Protein AF-A0A372GCS6-F1 (afdb_monomer_lite)

Structure (mmCIF, N/CA/C/O backbone):
data_AF-A0A372GCS6-F1
#
_entry.id   AF-A0A372GCS6-F1
#
loop_
_atom_site.group_PDB
_atom_site.id
_atom_site.type_symbol
_atom_site.label_atom_id
_atom_site.label_alt_id
_atom_site.label_comp_id
_atom_site.label_asym_id
_atom_site.label_entity_id
_atom_site.label_seq_id
_atom_site.pdbx_PDB_ins_code
_atom_site.Cartn_x
_atom_site.Cartn_y
_atom_site.Cartn_z
_atom_site.occupancy
_atom_site.B_iso_or_equiv
_atom_site.auth_seq_id
_atom_site.auth_comp_id
_atom_site.auth_asym_id
_atom_site.auth_atom_id
_atom_site.pdbx_PDB_model_num
ATOM 1 N N . MET A 1 1 ? 1.209 -10.934 -18.461 1.00 73.75 1 MET A N 1
ATOM 2 C CA . MET A 1 1 ? 1.856 -11.121 -17.141 1.00 73.75 1 MET A CA 1
ATOM 3 C C . MET A 1 1 ? 2.380 -9.791 -16.599 1.00 73.75 1 MET A C 1
ATOM 5 O O . MET A 1 1 ? 1.804 -9.305 -15.637 1.00 73.75 1 MET A O 1
ATOM 9 N N . PHE A 1 2 ? 3.371 -9.157 -17.244 1.00 82.75 2 PHE A N 1
ATOM 10 C CA . PHE A 1 2 ? 3.970 -7.882 -16.802 1.00 82.75 2 PHE A CA 1
ATOM 11 C C . PHE A 1 2 ? 2.968 -6.727 -16.614 1.00 82.75 2 PHE A C 1
ATOM 13 O O . PHE A 1 2 ? 2.800 -6.243 -15.501 1.00 82.75 2 PHE A O 1
ATOM 20 N N . SER A 1 3 ? 2.235 -6.342 -17.666 1.00 86.75 3 SER A N 1
ATOM 21 C CA . SER A 1 3 ? 1.272 -5.227 -17.597 1.00 86.75 3 SER A CA 1
ATOM 22 C C . SER A 1 3 ? 0.205 -5.426 -16.510 1.00 86.75 3 SER A C 1
ATOM 24 O O . SER A 1 3 ? -0.099 -4.505 -15.759 1.00 86.75 3 SER A O 1
ATOM 26 N N . TRP A 1 4 ? -0.301 -6.652 -16.347 1.00 91.75 4 TRP A N 1
ATOM 27 C CA . TRP A 1 4 ? -1.295 -6.952 -15.315 1.00 91.75 4 TRP A CA 1
ATOM 28 C C . TRP A 1 4 ? -0.726 -6.860 -13.897 1.00 91.75 4 TRP A C 1
ATOM 30 O O . TRP A 1 4 ? -1.405 -6.386 -12.992 1.00 91.75 4 TRP A O 1
ATOM 40 N N . TYR A 1 5 ? 0.532 -7.267 -13.704 1.00 92.25 5 TYR A N 1
ATOM 41 C CA . TYR A 1 5 ? 1.226 -7.096 -12.429 1.00 92.25 5 TYR A CA 1
ATOM 42 C C . TYR A 1 5 ? 1.398 -5.613 -12.074 1.00 92.25 5 TYR A C 1
ATOM 44 O O . TYR A 1 5 ? 1.119 -5.226 -10.940 1.00 92.25 5 TYR A O 1
ATOM 52 N N . VAL A 1 6 ? 1.768 -4.774 -13.049 1.00 93.62 6 VAL A N 1
ATOM 53 C CA . VAL A 1 6 ? 1.867 -3.317 -12.866 1.00 93.62 6 VAL A CA 1
ATOM 54 C C . VAL A 1 6 ? 0.509 -2.723 -12.492 1.00 93.62 6 VAL A C 1
ATOM 56 O O . VAL A 1 6 ? 0.406 -2.013 -11.495 1.00 93.62 6 VAL A O 1
ATOM 59 N N . VAL A 1 7 ? -0.560 -3.065 -13.218 1.00 94.88 7 VAL A N 1
ATOM 60 C CA . VAL A 1 7 ? -1.923 -2.607 -12.893 1.00 94.88 7 VAL A CA 1
ATOM 61 C C . VAL A 1 7 ? -2.340 -3.062 -11.491 1.00 94.88 7 VAL A C 1
ATOM 63 O O . VAL A 1 7 ? -2.870 -2.262 -10.722 1.00 94.88 7 VAL A O 1
ATOM 66 N N . ALA A 1 8 ? -2.056 -4.311 -11.116 1.00 94.56 8 ALA A N 1
ATOM 67 C CA . ALA A 1 8 ? -2.365 -4.829 -9.787 1.00 94.56 8 ALA A CA 1
ATOM 68 C C . ALA A 1 8 ? -1.620 -4.073 -8.674 1.00 94.56 8 ALA A C 1
ATOM 70 O O . ALA A 1 8 ? -2.228 -3.765 -7.644 1.00 94.56 8 ALA A O 1
ATOM 71 N N . LEU A 1 9 ? -0.338 -3.736 -8.874 1.00 94.69 9 LEU A N 1
ATOM 72 C CA . LEU A 1 9 ? 0.436 -2.883 -7.961 1.00 94.69 9 LEU A CA 1
ATOM 73 C C . LEU A 1 9 ? -0.197 -1.500 -7.819 1.00 94.69 9 LEU A C 1
ATOM 75 O O . LEU A 1 9 ? -0.388 -1.033 -6.697 1.00 94.69 9 LEU A O 1
ATOM 79 N N . MET A 1 10 ? -0.581 -0.888 -8.941 1.00 95.94 10 MET A N 1
ATOM 80 C CA . MET A 1 10 ? -1.186 0.441 -8.954 1.00 95.94 10 MET A CA 1
ATOM 81 C C . MET A 1 10 ? -2.522 0.464 -8.205 1.00 95.94 10 MET A C 1
ATOM 83 O O . MET A 1 10 ? -2.718 1.278 -7.304 1.00 95.94 10 MET A O 1
ATOM 87 N N . VAL A 1 11 ? -3.422 -0.474 -8.515 1.00 96.00 11 VAL A N 1
ATOM 88 C CA . VAL A 1 11 ? -4.729 -0.589 -7.849 1.00 96.00 11 VAL A CA 1
ATOM 89 C C . VAL A 1 11 ? -4.554 -0.874 -6.359 1.00 96.00 11 VAL A C 1
ATOM 91 O O . VAL A 1 11 ? -5.177 -0.219 -5.527 1.00 96.00 11 VAL A O 1
ATOM 94 N N . SER A 1 12 ? -3.680 -1.815 -6.002 1.00 94.88 12 SER A N 1
ATOM 95 C CA . SER A 1 12 ? -3.449 -2.175 -4.599 1.00 94.88 12 SER A CA 1
ATOM 96 C C . SER A 1 12 ? -2.847 -1.025 -3.806 1.00 94.88 12 SER A C 1
ATOM 98 O O . SER A 1 12 ? -3.257 -0.782 -2.675 1.00 94.88 12 SER A O 1
ATOM 100 N N . GLY A 1 13 ? -1.917 -0.279 -4.398 1.00 93.81 13 GLY A N 1
ATOM 101 C CA . GLY A 1 13 ? -1.329 0.880 -3.749 1.00 93.81 13 GLY A CA 1
ATOM 102 C C . GLY A 1 13 ? -2.348 1.998 -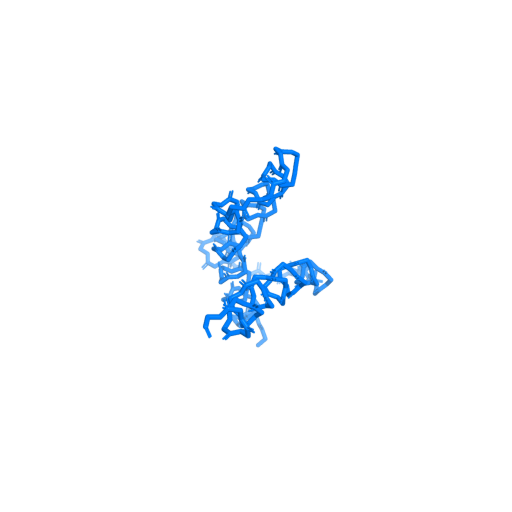3.495 1.00 93.81 13 GLY A C 1
ATOM 103 O O . GLY A 1 13 ? -2.362 2.570 -2.404 1.00 93.81 13 GLY A O 1
ATOM 104 N N . LEU A 1 14 ? -3.279 2.232 -4.431 1.00 94.50 14 LEU A N 1
ATOM 105 C CA . LEU A 1 14 ? -4.418 3.137 -4.216 1.00 94.50 14 LEU A CA 1
ATOM 106 C C . LEU A 1 14 ? -5.366 2.636 -3.119 1.00 94.50 14 LEU A C 1
ATOM 108 O O . LEU A 1 14 ? -5.786 3.422 -2.270 1.00 94.50 14 LEU A O 1
ATOM 112 N N . LEU A 1 15 ? -5.681 1.337 -3.098 1.00 93.94 15 LEU A N 1
ATOM 113 C CA . LEU A 1 15 ? -6.515 0.741 -2.049 1.00 93.94 15 LEU A CA 1
ATOM 114 C C . LEU A 1 15 ? -5.881 0.906 -0.664 1.00 93.94 15 LEU A C 1
ATOM 116 O O . LEU A 1 15 ? -6.576 1.252 0.288 1.00 93.94 15 LEU A O 1
ATOM 120 N N . MET A 1 16 ? -4.568 0.707 -0.554 1.00 94.06 16 MET A N 1
ATOM 121 C CA . MET A 1 16 ? -3.828 0.897 0.695 1.00 94.06 16 MET A CA 1
ATOM 122 C C . MET A 1 16 ? -3.805 2.369 1.128 1.00 94.06 16 MET A C 1
ATOM 124 O O . MET A 1 16 ? -4.029 2.663 2.302 1.00 94.06 16 MET A O 1
ATOM 128 N N . ALA A 1 17 ? -3.627 3.305 0.192 1.00 91.19 17 ALA A N 1
ATOM 129 C CA . ALA A 1 17 ? -3.738 4.734 0.488 1.00 91.19 17 ALA A CA 1
ATOM 130 C C . ALA A 1 17 ? -5.148 5.105 0.988 1.00 91.19 17 ALA A C 1
ATOM 132 O O . ALA A 1 17 ? -5.284 5.806 1.991 1.00 91.19 17 ALA A O 1
ATOM 133 N N . GLY A 1 18 ? -6.199 4.573 0.356 1.00 89.31 18 GLY A N 1
ATOM 134 C CA . GLY A 1 18 ? -7.583 4.747 0.806 1.00 89.31 18 GLY A CA 1
ATOM 135 C C . GLY A 1 18 ? -7.854 4.105 2.170 1.00 89.31 18 GLY A C 1
ATOM 136 O O . GLY A 1 18 ? -8.557 4.678 3.002 1.00 89.31 18 GLY A O 1
ATOM 137 N N . ALA A 1 19 ? -7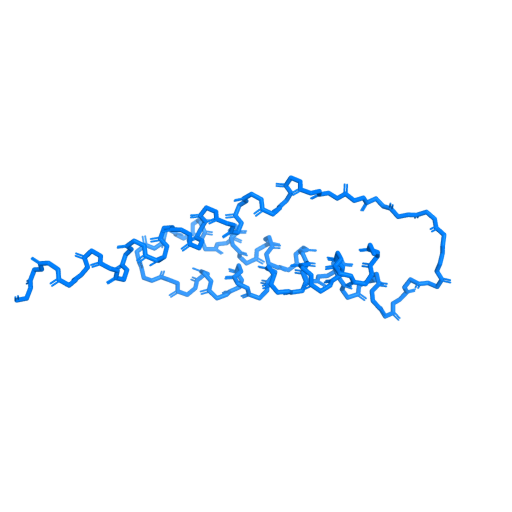.243 2.952 2.452 1.00 87.81 19 ALA A N 1
ATOM 138 C CA . ALA A 1 19 ? -7.386 2.263 3.730 1.00 87.81 19 ALA A CA 1
ATOM 139 C C . ALA A 1 19 ? -6.844 3.071 4.918 1.00 87.81 19 ALA A C 1
ATOM 141 O O . ALA A 1 19 ? -7.357 2.946 6.031 1.00 87.81 19 ALA A O 1
ATOM 142 N N . ALA A 1 20 ? -5.858 3.944 4.701 1.00 87.00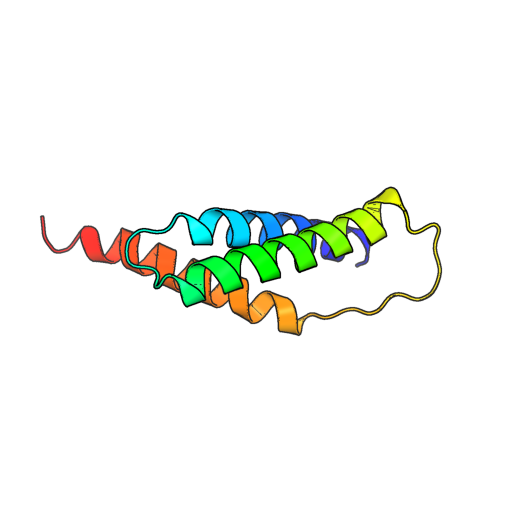 20 ALA A N 1
ATOM 143 C CA . ALA A 1 20 ? -5.368 4.854 5.737 1.00 87.00 20 ALA A CA 1
ATOM 144 C C . ALA A 1 20 ? -6.449 5.828 6.245 1.00 87.00 20 ALA A C 1
ATOM 146 O O . ALA A 1 20 ? -6.386 6.272 7.394 1.00 87.00 20 ALA A O 1
ATOM 147 N N . ALA A 1 21 ? -7.466 6.115 5.427 1.00 86.19 21 ALA A N 1
ATOM 148 C CA . ALA A 1 21 ? -8.606 6.948 5.801 1.00 86.19 21 ALA A CA 1
ATOM 149 C C . ALA A 1 21 ? -9.712 6.177 6.548 1.00 86.19 21 ALA A C 1
ATOM 151 O O . ALA A 1 21 ? -10.677 6.792 7.004 1.00 86.19 21 ALA A O 1
ATOM 152 N N . LEU A 1 22 ? -9.596 4.850 6.713 1.00 84.12 22 LEU A N 1
ATOM 153 C CA . LEU A 1 22 ? -10.636 4.062 7.373 1.00 84.12 22 LEU A CA 1
ATOM 154 C C . LEU A 1 22 ? -10.794 4.462 8.855 1.00 84.12 22 LEU A C 1
ATOM 156 O O . LEU A 1 22 ? -9.801 4.512 9.607 1.00 84.12 22 LEU A O 1
ATOM 160 N N . PRO A 1 23 ? -12.036 4.720 9.307 1.00 76.81 23 PRO A N 1
ATOM 161 C CA . PRO A 1 23 ? -12.324 4.986 10.710 1.00 76.81 23 PRO A CA 1
ATOM 162 C C . PRO A 1 23 ? -12.046 3.735 11.554 1.00 76.81 23 PRO A C 1
ATOM 164 O O . PRO A 1 23 ? -12.317 2.615 11.131 1.00 76.81 23 PRO A O 1
ATOM 167 N N . GLY A 1 24 ? -11.473 3.926 12.744 1.00 78.69 24 GLY A N 1
ATOM 168 C CA . GLY A 1 24 ? -11.115 2.834 13.662 1.00 78.69 24 GLY A CA 1
ATOM 169 C C . GLY A 1 24 ? -9.714 2.237 13.473 1.00 78.69 24 GLY A C 1
ATOM 170 O O . GLY A 1 24 ? -9.259 1.505 14.348 1.00 78.69 24 GLY A O 1
ATOM 171 N N . SER A 1 25 ? -8.994 2.580 12.399 1.00 83.12 25 SER A N 1
ATOM 172 C CA . SER A 1 25 ? -7.596 2.155 12.212 1.00 83.12 25 SER A CA 1
ATOM 173 C C . SER A 1 25 ? -6.669 2.850 13.209 1.00 83.12 25 SER A C 1
ATOM 175 O O . SER A 1 25 ? -6.738 4.075 13.373 1.00 83.12 25 SER A O 1
ATOM 177 N N . LYS A 1 26 ? -5.758 2.096 13.832 1.00 89.75 26 LYS A N 1
ATOM 178 C CA . LYS A 1 26 ? -4.774 2.662 14.772 1.00 89.75 26 LYS A CA 1
ATOM 179 C C . LYS A 1 26 ? -3.792 3.589 14.038 1.00 89.75 26 LYS A C 1
ATOM 181 O O . LYS A 1 26 ? -3.502 3.344 12.867 1.00 89.75 26 LYS A O 1
ATOM 186 N N . PRO A 1 27 ? -3.198 4.600 14.702 1.00 90.25 27 PRO A N 1
ATOM 187 C CA . PRO A 1 27 ? -2.226 5.497 14.065 1.00 90.25 27 PRO A CA 1
ATOM 188 C C . PRO A 1 27 ? -1.080 4.751 13.369 1.00 90.25 27 PRO A C 1
ATOM 190 O O . PRO A 1 27 ? -0.739 5.061 12.233 1.00 90.25 27 PRO A O 1
ATOM 193 N N . LEU A 1 28 ? -0.553 3.704 14.012 1.00 90.88 28 LEU A N 1
ATOM 194 C CA . LEU A 1 28 ? 0.508 2.870 13.449 1.00 90.88 28 LEU A CA 1
ATOM 195 C C . LEU A 1 28 ? 0.060 2.095 12.198 1.00 90.88 28 LEU A C 1
ATOM 197 O O . LEU A 1 28 ? 0.818 1.988 11.239 1.00 90.88 28 LEU A O 1
ATOM 201 N N . GLU A 1 29 ? -1.177 1.593 12.178 1.00 90.00 29 GLU A N 1
ATOM 202 C CA . GLU A 1 29 ? -1.740 0.900 11.011 1.00 90.00 29 GLU A CA 1
ATOM 203 C C . GLU A 1 29 ? -1.909 1.857 9.834 1.00 90.00 29 GLU A C 1
ATOM 205 O O . GLU A 1 29 ? -1.580 1.504 8.708 1.00 90.00 29 GLU A O 1
ATOM 210 N N . ARG A 1 30 ? -2.345 3.096 10.089 1.00 90.94 30 ARG A N 1
ATOM 211 C CA . ARG A 1 30 ? -2.473 4.124 9.046 1.00 90.94 30 ARG A CA 1
ATOM 212 C C . ARG A 1 30 ? -1.131 4.438 8.403 1.00 90.94 30 ARG A C 1
ATOM 214 O O . ARG A 1 30 ? -1.044 4.479 7.180 1.00 90.94 30 ARG A O 1
ATOM 221 N N . VAL A 1 31 ? -0.086 4.612 9.213 1.00 93.94 31 VAL A N 1
ATOM 222 C CA . VAL A 1 31 ? 1.276 4.833 8.706 1.00 93.94 31 VAL A CA 1
ATOM 223 C C . VAL A 1 31 ? 1.739 3.634 7.880 1.00 93.94 31 VAL A C 1
ATOM 225 O O . VAL A 1 31 ? 2.253 3.823 6.780 1.00 93.94 31 VAL A O 1
ATOM 228 N N . ALA A 1 32 ? 1.497 2.406 8.353 1.00 93.12 32 ALA A N 1
ATOM 229 C CA . ALA A 1 32 ? 1.821 1.197 7.599 1.00 93.12 32 ALA A CA 1
ATOM 230 C C . ALA A 1 32 ? 1.057 1.121 6.265 1.00 93.12 32 ALA A C 1
ATOM 232 O O . ALA A 1 32 ? 1.642 0.752 5.247 1.00 93.12 32 ALA A O 1
ATOM 233 N N . TYR A 1 33 ? -0.222 1.507 6.240 1.00 93.88 33 TYR A N 1
ATOM 234 C CA . TYR A 1 33 ? -1.025 1.515 5.019 1.00 93.88 33 TYR A CA 1
ATOM 235 C C . TYR A 1 33 ? -0.526 2.536 4.002 1.00 93.88 33 TYR A C 1
ATOM 237 O O . TYR A 1 33 ? -0.385 2.202 2.828 1.00 93.88 33 TYR A O 1
ATOM 245 N N . VAL A 1 34 ? -0.187 3.747 4.450 1.00 94.38 34 VAL A N 1
ATOM 246 C CA . VAL A 1 34 ? 0.404 4.775 3.585 1.00 94.38 34 VAL A CA 1
ATOM 247 C C . VAL A 1 34 ? 1.761 4.319 3.053 1.00 94.38 34 VAL A C 1
ATOM 249 O O . VAL A 1 34 ? 1.993 4.395 1.850 1.00 94.38 34 VAL A O 1
ATOM 252 N N . ALA A 1 35 ? 2.638 3.798 3.914 1.00 95.94 35 ALA A N 1
ATOM 253 C CA . ALA A 1 35 ? 3.966 3.339 3.511 1.00 95.94 35 ALA A CA 1
ATOM 254 C C . ALA A 1 35 ? 3.893 2.200 2.482 1.00 95.94 35 ALA A C 1
ATOM 256 O O . ALA A 1 35 ? 4.569 2.253 1.454 1.00 95.94 35 ALA A O 1
ATOM 257 N N . LEU A 1 36 ? 3.029 1.206 2.712 1.00 94.94 36 LEU A N 1
ATOM 258 C CA . LEU A 1 36 ? 2.790 0.123 1.755 1.00 94.94 36 LEU A CA 1
ATOM 259 C C . LEU A 1 36 ? 2.164 0.638 0.458 1.00 94.94 36 LEU A C 1
ATOM 261 O O . LEU A 1 36 ? 2.585 0.227 -0.620 1.00 94.94 36 LEU A O 1
ATOM 265 N N . GLY A 1 37 ? 1.203 1.558 0.545 1.00 95.25 37 GLY A N 1
ATOM 266 C CA . GLY A 1 37 ? 0.588 2.180 -0.623 1.00 95.25 37 GLY A CA 1
ATOM 267 C C . GLY A 1 37 ? 1.612 2.890 -1.504 1.00 95.25 37 GLY A C 1
ATOM 268 O O . GLY A 1 37 ? 1.658 2.644 -2.709 1.00 95.25 37 GLY A O 1
ATOM 269 N N . ILE A 1 38 ? 2.490 3.693 -0.896 1.00 96.56 38 ILE A N 1
ATOM 270 C CA . ILE A 1 38 ? 3.591 4.378 -1.585 1.00 96.56 38 ILE A CA 1
ATOM 271 C C . ILE A 1 38 ? 4.568 3.371 -2.190 1.00 96.56 38 ILE A C 1
ATOM 273 O O . ILE A 1 38 ? 4.955 3.539 -3.341 1.00 96.56 38 ILE A O 1
ATOM 277 N N . ALA A 1 39 ? 4.952 2.319 -1.464 1.00 95.81 39 ALA A N 1
ATOM 278 C CA . ALA A 1 39 ? 5.873 1.310 -1.982 1.00 95.81 39 ALA A CA 1
ATOM 279 C C . ALA A 1 39 ? 5.298 0.584 -3.212 1.00 95.81 39 ALA A C 1
ATOM 281 O O . ALA A 1 39 ? 5.987 0.425 -4.220 1.00 95.81 39 ALA A O 1
ATOM 282 N N . MET A 1 40 ? 4.023 0.186 -3.157 1.00 95.81 40 MET A N 1
ATOM 283 C CA . MET A 1 40 ? 3.353 -0.501 -4.264 1.00 95.81 40 MET A CA 1
ATOM 284 C C . MET A 1 40 ? 3.133 0.424 -5.466 1.00 95.81 40 MET A C 1
ATOM 286 O O . MET A 1 40 ? 3.435 0.026 -6.590 1.00 95.81 40 MET A O 1
ATOM 290 N N . LEU A 1 41 ? 2.671 1.661 -5.242 1.00 96.19 41 LEU A N 1
ATOM 291 C CA . LEU A 1 41 ? 2.529 2.664 -6.304 1.00 96.19 41 LEU A CA 1
ATOM 292 C C . LEU A 1 41 ? 3.875 3.019 -6.918 1.00 96.19 41 LEU A C 1
ATOM 294 O O . LEU A 1 41 ? 4.001 3.026 -8.134 1.00 96.19 41 LEU A O 1
ATOM 298 N N . GLY A 1 42 ? 4.885 3.284 -6.094 1.00 96.31 42 GLY A N 1
ATOM 299 C CA . GLY A 1 42 ? 6.224 3.634 -6.549 1.00 96.31 42 GLY A CA 1
ATOM 300 C C . GLY A 1 42 ? 6.821 2.536 -7.420 1.00 96.31 42 GLY A C 1
ATOM 301 O O . GLY A 1 42 ? 7.326 2.826 -8.501 1.00 96.31 42 GLY A O 1
ATOM 302 N N . TYR A 1 43 ? 6.693 1.271 -7.007 1.00 95.44 43 TYR A N 1
ATOM 303 C CA . TYR A 1 43 ? 7.185 0.154 -7.808 1.00 95.44 43 TYR A CA 1
ATOM 304 C C . TYR A 1 43 ? 6.371 -0.059 -9.092 1.00 95.44 43 TYR A C 1
ATOM 306 O O . TYR A 1 43 ? 6.949 -0.300 -10.150 1.00 95.44 43 TYR A O 1
ATOM 314 N N . GLY A 1 44 ? 5.044 0.096 -9.036 1.00 94.81 44 GLY A N 1
ATOM 315 C CA . GLY A 1 44 ? 4.185 0.059 -10.221 1.00 94.81 44 GLY A CA 1
ATOM 316 C C . GLY A 1 44 ? 4.516 1.172 -11.221 1.00 94.81 44 GLY A C 1
ATOM 317 O O . GLY A 1 44 ? 4.660 0.901 -12.409 1.00 94.81 44 GLY A O 1
ATOM 318 N N . ILE A 1 45 ? 4.710 2.405 -10.747 1.00 95.44 45 ILE A N 1
ATOM 319 C CA . ILE A 1 45 ? 5.108 3.556 -11.570 1.00 95.44 45 ILE A CA 1
ATOM 320 C C . ILE A 1 45 ? 6.491 3.323 -12.176 1.00 95.44 45 ILE A C 1
ATOM 322 O O . ILE A 1 45 ? 6.667 3.525 -13.374 1.00 95.44 45 ILE A O 1
ATOM 326 N N . TYR A 1 46 ? 7.454 2.859 -11.377 1.00 94.44 46 TYR A N 1
ATOM 327 C CA . TYR A 1 46 ? 8.791 2.525 -11.859 1.00 94.44 46 TYR A CA 1
ATOM 328 C C . TYR A 1 46 ? 8.727 1.512 -13.007 1.00 94.44 46 TYR A C 1
ATOM 330 O O . TYR A 1 46 ? 9.241 1.780 -14.089 1.00 94.44 46 TYR A O 1
ATOM 338 N N . LEU A 1 47 ? 8.023 0.394 -12.814 1.00 93.00 47 LEU A N 1
ATOM 339 C CA . LEU A 1 47 ? 7.880 -0.628 -13.851 1.00 93.00 47 LEU A CA 1
ATOM 340 C C . LEU A 1 47 ? 7.075 -0.143 -15.065 1.00 93.00 47 LEU A C 1
ATOM 342 O O . LEU A 1 47 ? 7.353 -0.556 -16.182 1.00 93.00 47 LEU A O 1
ATOM 346 N N . GLY A 1 48 ? 6.065 0.701 -14.867 1.00 92.00 48 GLY A N 1
ATOM 347 C CA . GLY A 1 48 ? 5.183 1.149 -15.944 1.00 92.00 48 GLY A CA 1
ATOM 348 C C . GLY A 1 48 ? 5.755 2.264 -16.820 1.00 92.00 48 GLY A C 1
ATOM 349 O O . GLY A 1 48 ? 5.418 2.323 -17.998 1.00 92.00 48 GLY A O 1
ATOM 350 N N . PHE A 1 49 ? 6.579 3.149 -16.251 1.00 90.44 49 PHE A N 1
ATOM 351 C CA . PHE A 1 49 ? 6.992 4.399 -16.907 1.00 90.44 49 PHE A CA 1
ATOM 352 C C . PHE A 1 49 ? 8.505 4.610 -16.992 1.00 90.44 49 PHE A C 1
ATOM 354 O O . PHE A 1 49 ? 8.941 5.420 -17.802 1.00 90.44 49 PHE A O 1
ATOM 361 N N . VAL A 1 50 ? 9.294 3.945 -16.145 1.00 90.75 50 VAL A N 1
ATOM 362 C CA . VAL A 1 50 ? 10.753 4.153 -16.050 1.00 90.75 50 VAL A CA 1
ATOM 363 C C . VAL A 1 50 ? 11.531 2.916 -16.500 1.00 90.75 50 VAL A C 1
ATOM 365 O O .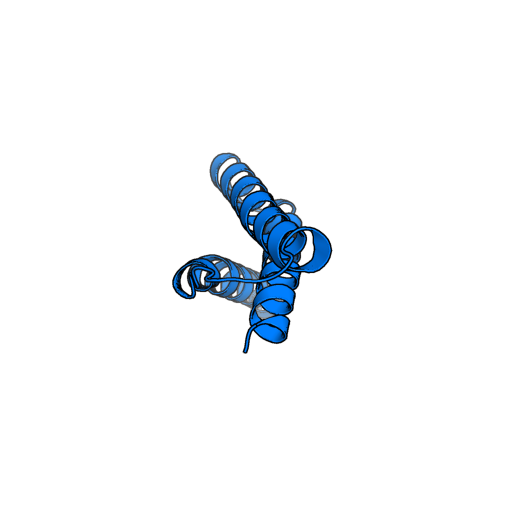 VAL A 1 50 ? 12.694 3.009 -16.872 1.00 90.75 50 VAL A O 1
ATOM 368 N N . PHE A 1 51 ? 10.915 1.740 -16.441 1.00 91.19 51 PHE A N 1
ATOM 369 C CA . PHE A 1 51 ? 11.565 0.487 -16.779 1.00 91.19 51 PHE A CA 1
ATOM 370 C C . PHE A 1 51 ? 11.531 0.229 -18.290 1.00 91.19 51 PHE A C 1
ATOM 372 O O . PHE A 1 51 ? 10.484 -0.086 -18.850 1.00 91.19 51 PHE A O 1
ATOM 379 N N . ASP A 1 52 ? 12.700 0.291 -18.926 1.00 82.94 52 ASP A N 1
ATOM 380 C CA . ASP A 1 52 ? 12.873 0.102 -20.375 1.00 82.94 52 ASP A CA 1
ATOM 381 C C . ASP A 1 52 ? 13.088 -1.369 -20.799 1.00 82.94 52 ASP A C 1
ATOM 383 O O . ASP A 1 52 ? 13.376 -1.661 -21.961 1.00 82.94 52 ASP A O 1
ATOM 387 N N . GLY A 1 53 ? 12.926 -2.319 -19.871 1.00 80.50 53 GLY A N 1
ATOM 388 C CA . GLY A 1 53 ? 13.036 -3.758 -20.126 1.00 80.50 53 GLY A CA 1
ATOM 389 C C . GLY A 1 53 ? 14.208 -4.437 -19.409 1.00 80.50 53 GLY A C 1
ATOM 390 O O . GLY A 1 53 ? 15.139 -3.793 -18.934 1.00 80.50 53 GLY A O 1
ATOM 391 N N . GLY A 1 54 ? 14.136 -5.767 -19.302 1.00 85.31 54 GLY A N 1
ATOM 392 C CA . GLY A 1 54 ? 15.092 -6.600 -18.564 1.00 85.31 54 GLY A CA 1
ATOM 393 C C . GLY A 1 54 ? 14.399 -7.581 -17.616 1.00 85.31 54 GLY A C 1
ATOM 394 O O . GLY A 1 54 ? 13.213 -7.884 -17.770 1.00 85.31 54 GLY A O 1
ATOM 395 N N . GLU A 1 55 ? 15.134 -8.063 -16.617 1.00 85.06 55 GLU A N 1
ATOM 396 C CA . GLU A 1 55 ? 14.578 -8.887 -15.544 1.00 85.06 55 GLU A CA 1
ATOM 397 C C . GLU A 1 55 ? 13.962 -8.007 -14.453 1.00 85.06 55 GLU A C 1
ATOM 399 O O . GLU A 1 55 ? 14.538 -7.005 -14.031 1.00 85.06 55 GLU A O 1
ATOM 404 N N . TYR A 1 56 ? 12.777 -8.388 -13.983 1.00 86.81 56 TYR A N 1
ATOM 405 C CA . TYR A 1 56 ? 12.098 -7.723 -12.878 1.00 86.81 56 TYR A CA 1
ATOM 406 C C . TYR A 1 56 ? 11.607 -8.758 -11.869 1.00 86.81 56 TYR A C 1
ATOM 408 O O . TYR A 1 56 ? 11.231 -9.879 -12.220 1.00 86.81 56 TYR A O 1
ATOM 416 N N . SER A 1 57 ? 11.580 -8.361 -10.601 1.00 91.00 57 SER A N 1
ATOM 417 C CA . SER A 1 57 ? 11.163 -9.231 -9.506 1.00 91.00 57 SER A CA 1
ATOM 418 C C . SER A 1 57 ? 9.667 -9.111 -9.244 1.00 91.00 57 SER A C 1
ATOM 420 O O . SER A 1 57 ? 9.114 -8.021 -9.082 1.00 91.00 57 SER A O 1
ATOM 422 N N . ILE A 1 58 ? 8.997 -10.258 -9.167 1.00 90.31 58 ILE A N 1
ATOM 423 C CA . ILE A 1 58 ? 7.571 -10.323 -8.860 1.00 90.31 58 ILE A CA 1
ATOM 424 C C . ILE A 1 58 ? 7.385 -10.679 -7.390 1.00 90.31 58 ILE A C 1
ATOM 426 O O . ILE A 1 58 ? 7.807 -11.740 -6.936 1.00 90.31 58 ILE A O 1
ATOM 430 N N . PHE A 1 59 ? 6.686 -9.819 -6.656 1.00 92.06 59 PHE A N 1
ATOM 431 C CA . PHE A 1 59 ? 6.475 -9.970 -5.220 1.00 92.06 59 PHE A CA 1
ATOM 432 C C . PHE A 1 59 ? 5.005 -10.279 -4.906 1.00 92.06 59 PHE A C 1
ATOM 434 O O . PHE A 1 59 ? 4.342 -9.521 -4.211 1.00 92.06 59 PHE A O 1
ATOM 441 N N . PHE A 1 60 ? 4.450 -11.392 -5.402 1.00 89.75 60 PHE A N 1
ATOM 442 C CA . PHE A 1 60 ? 3.014 -11.689 -5.226 1.00 89.75 60 PHE A CA 1
ATOM 443 C C . PHE A 1 60 ? 2.533 -11.679 -3.762 1.00 89.75 60 PHE A C 1
ATOM 445 O O . PHE A 1 60 ? 1.380 -11.349 -3.490 1.00 89.75 60 PHE A O 1
ATOM 452 N N . TYR A 1 61 ? 3.413 -11.981 -2.806 1.00 89.62 61 TYR A N 1
ATOM 453 C CA . TYR A 1 61 ? 3.090 -11.938 -1.380 1.00 89.62 61 TYR A CA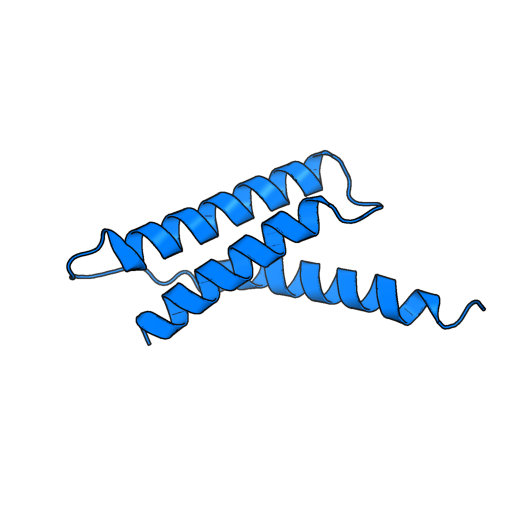 1
ATOM 454 C C . TYR A 1 61 ? 2.703 -10.536 -0.882 1.00 89.62 61 TYR A C 1
ATOM 456 O O . TYR A 1 61 ? 1.960 -10.433 0.095 1.00 89.62 61 TYR A O 1
ATOM 464 N N . VAL A 1 62 ? 3.141 -9.451 -1.542 1.00 91.75 62 VAL A N 1
ATOM 465 C CA . VAL A 1 62 ? 2.798 -8.084 -1.108 1.00 91.75 62 VAL A CA 1
ATOM 466 C C . VAL A 1 62 ? 1.309 -7.786 -1.256 1.00 91.75 62 VAL A C 1
ATOM 468 O O . VAL A 1 62 ? 0.792 -6.920 -0.558 1.00 91.75 62 VAL A O 1
ATOM 471 N N . PHE A 1 63 ? 0.593 -8.542 -2.095 1.00 93.19 63 PHE A N 1
ATOM 472 C CA . PHE A 1 63 ? -0.844 -8.371 -2.300 1.00 93.19 63 PHE A CA 1
ATOM 473 C C . PHE A 1 63 ? -1.706 -8.953 -1.177 1.00 93.19 63 PHE A C 1
ATOM 475 O O . PHE A 1 63 ? -2.878 -8.597 -1.060 1.00 93.19 63 PHE A O 1
ATOM 482 N N . VAL A 1 64 ? -1.147 -9.803 -0.311 1.00 93.88 64 VAL A N 1
ATOM 483 C CA . VAL A 1 64 ? -1.896 -10.403 0.805 1.00 93.88 64 VAL A CA 1
ATOM 484 C C . VAL A 1 64 ? -2.416 -9.324 1.752 1.00 93.88 64 VAL A C 1
ATOM 486 O O . VAL A 1 64 ? -3.572 -9.367 2.168 1.00 93.88 64 VAL A O 1
ATOM 489 N N . VAL A 1 65 ? -1.589 -8.325 2.061 1.00 92.06 65 VAL A N 1
ATOM 490 C CA . VAL A 1 65 ? -1.966 -7.239 2.974 1.00 92.06 65 VAL A CA 1
ATOM 491 C C . VAL A 1 65 ? -3.161 -6.431 2.442 1.00 92.06 65 VAL A C 1
ATOM 493 O O . VAL A 1 65 ? -4.158 -6.355 3.163 1.00 92.06 65 VAL A O 1
ATOM 496 N N . PRO A 1 66 ? -3.146 -5.890 1.205 1.00 89.12 66 PRO A N 1
ATOM 497 C CA . PRO A 1 66 ? -4.303 -5.189 0.658 1.00 89.12 66 PRO A CA 1
ATOM 498 C C . PRO A 1 66 ? -5.561 -6.050 0.612 1.00 89.12 66 PRO A C 1
ATOM 500 O O . PRO A 1 66 ? -6.634 -5.548 0.934 1.00 89.12 66 PRO A O 1
ATOM 503 N N . LEU A 1 67 ? -5.457 -7.344 0.296 1.00 92.69 67 LEU A N 1
ATOM 504 C CA . LEU A 1 67 ? -6.620 -8.238 0.302 1.00 92.69 67 LEU A CA 1
ATOM 505 C C . LEU A 1 67 ? -7.219 -8.410 1.704 1.00 92.69 67 LEU A C 1
ATOM 507 O O . LEU A 1 67 ? -8.440 -8.366 1.863 1.00 92.69 67 LEU A O 1
ATOM 511 N N . LEU A 1 68 ? -6.385 -8.557 2.737 1.00 92.06 68 LEU A N 1
ATOM 512 C CA . LEU A 1 68 ? -6.852 -8.644 4.124 1.00 92.06 68 LEU A CA 1
ATOM 513 C C . LEU A 1 68 ? -7.503 -7.340 4.590 1.00 92.06 68 LEU A C 1
ATOM 515 O O . LEU A 1 68 ? -8.550 -7.369 5.242 1.00 92.06 68 LEU A O 1
ATOM 519 N N . VAL A 1 69 ? -6.897 -6.201 4.258 1.00 89.69 69 VAL A N 1
ATOM 520 C CA . VAL A 1 69 ? -7.431 -4.872 4.582 1.00 89.69 69 VAL A CA 1
ATOM 521 C C . VAL A 1 69 ? -8.768 -4.650 3.879 1.00 89.69 69 VAL A C 1
ATOM 523 O O . VAL A 1 69 ? -9.735 -4.236 4.518 1.00 89.69 69 VAL A O 1
ATOM 526 N N . LEU A 1 70 ? -8.858 -5.012 2.601 1.00 88.25 70 LEU A N 1
ATOM 527 C CA . LEU A 1 70 ? -10.083 -4.937 1.816 1.00 88.25 70 LEU A CA 1
ATOM 528 C C . LEU A 1 70 ? -11.184 -5.825 2.410 1.00 88.25 70 LEU A C 1
ATOM 530 O O . LEU A 1 70 ? -12.300 -5.357 2.620 1.00 88.25 70 LEU A O 1
ATOM 534 N N . ALA A 1 71 ? -10.875 -7.074 2.769 1.00 89.88 71 ALA A N 1
ATOM 535 C CA . ALA A 1 71 ? -11.833 -7.978 3.408 1.00 89.88 71 ALA A CA 1
ATOM 536 C C . ALA A 1 71 ? -12.350 -7.430 4.749 1.00 89.88 71 ALA A C 1
ATOM 538 O O . ALA A 1 71 ? -13.542 -7.531 5.047 1.00 89.88 71 ALA A O 1
ATOM 539 N N . ARG A 1 72 ? -11.474 -6.821 5.559 1.00 88.06 72 ARG A N 1
ATOM 540 C CA . ARG A 1 72 ? -11.866 -6.152 6.811 1.00 88.06 72 ARG A CA 1
ATOM 541 C C . ARG A 1 72 ? -12.768 -4.949 6.545 1.00 88.06 72 ARG A C 1
ATOM 543 O O . ARG A 1 72 ? -13.783 -4.808 7.223 1.00 88.06 72 ARG A O 1
ATOM 550 N N . ALA A 1 73 ? -12.433 -4.127 5.552 1.00 84.38 73 ALA A N 1
ATOM 551 C CA . ALA A 1 73 ? -13.243 -2.981 5.152 1.00 84.38 73 ALA A CA 1
ATOM 552 C C . ALA A 1 73 ? -14.642 -3.417 4.686 1.00 84.38 73 ALA A C 1
ATOM 554 O O . ALA A 1 73 ? -15.633 -2.859 5.150 1.00 84.38 73 ALA A O 1
ATOM 555 N N . PHE A 1 74 ? -14.738 -4.468 3.863 1.00 85.81 74 PHE A N 1
ATOM 556 C CA . PHE A 1 74 ? -16.020 -5.038 3.438 1.00 85.81 74 PHE A CA 1
ATOM 557 C C . PHE A 1 74 ? -16.859 -5.524 4.621 1.00 85.81 74 PHE A C 1
ATOM 559 O O . PHE A 1 74 ? -18.023 -5.147 4.726 1.00 85.81 74 PHE A O 1
ATOM 566 N N . ARG A 1 75 ? -16.271 -6.284 5.556 1.00 84.69 75 ARG A N 1
ATOM 567 C CA . ARG A 1 75 ? -16.981 -6.742 6.766 1.00 84.69 75 ARG A CA 1
ATOM 568 C C . ARG A 1 75 ? -17.483 -5.585 7.624 1.00 84.69 75 ARG A C 1
ATOM 570 O O . ARG A 1 75 ? -18.584 -5.656 8.156 1.00 84.69 75 ARG A O 1
ATOM 577 N N . ALA A 1 76 ? -16.701 -4.514 7.745 1.00 81.31 76 ALA A N 1
ATOM 578 C CA . ALA A 1 76 ? -17.102 -3.318 8.484 1.00 81.31 76 ALA A CA 1
ATOM 579 C C . ALA A 1 76 ? -18.256 -2.553 7.810 1.00 81.31 76 ALA A C 1
ATOM 581 O O . ALA A 1 76 ? -18.916 -1.741 8.462 1.00 81.31 76 ALA A O 1
ATOM 582 N N . VAL A 1 77 ? -18.484 -2.760 6.511 1.00 79.56 77 VAL A N 1
ATOM 583 C CA . VAL A 1 77 ? -19.626 -2.203 5.774 1.00 79.56 77 VAL A CA 1
ATOM 584 C C . VAL A 1 77 ? -20.839 -3.128 5.885 1.00 79.56 77 VAL A C 1
ATOM 586 O O . VAL A 1 77 ? -21.911 -2.649 6.236 1.00 79.56 77 VAL A O 1
ATOM 589 N N . THR A 1 78 ? -20.684 -4.438 5.669 1.00 81.19 78 THR A N 1
ATOM 590 C CA . THR A 1 78 ? -21.805 -5.399 5.703 1.00 81.19 78 THR A CA 1
ATOM 591 C C . THR A 1 78 ? -22.326 -5.668 7.113 1.00 81.19 78 THR A C 1
ATOM 593 O O . THR A 1 78 ? -23.531 -5.756 7.310 1.00 81.19 78 THR A O 1
ATOM 596 N N . GLY A 1 79 ? -21.446 -5.735 8.118 1.00 66.75 79 GLY A N 1
ATOM 597 C CA . GLY A 1 79 ? -21.837 -5.942 9.519 1.00 66.75 79 GLY A CA 1
ATOM 598 C C . GLY A 1 79 ? -22.575 -4.752 10.142 1.00 66.75 79 GLY A C 1
ATOM 599 O O . GLY A 1 79 ? -23.123 -4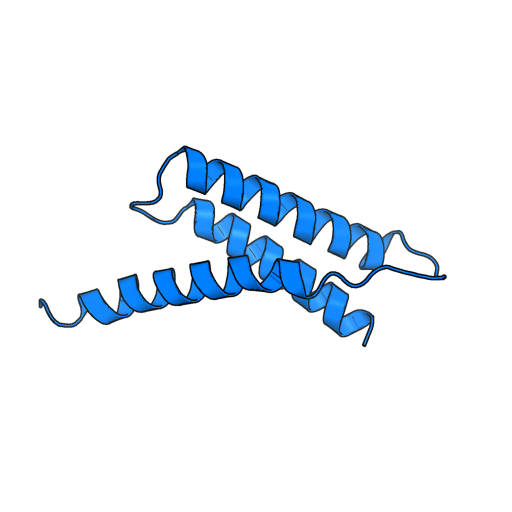.874 11.229 1.00 66.75 79 GLY A O 1
ATOM 600 N N . ARG A 1 80 ? -22.619 -3.596 9.463 1.00 58.59 80 ARG A N 1
ATOM 601 C CA . ARG A 1 80 ? -23.438 -2.446 9.878 1.00 58.59 80 ARG A CA 1
ATOM 602 C C . ARG A 1 80 ? -24.914 -2.591 9.500 1.00 58.59 80 ARG A C 1
ATOM 604 O O . ARG A 1 80 ? -25.731 -1.864 10.050 1.00 58.59 80 ARG A O 1
ATOM 611 N N . THR A 1 81 ? -25.264 -3.498 8.587 1.00 55.22 81 THR A N 1
ATOM 612 C CA . THR A 1 81 ? -26.647 -3.676 8.116 1.00 55.22 81 THR A CA 1
ATOM 613 C C . THR A 1 81 ? -27.506 -4.495 9.087 1.00 55.22 81 THR A C 1
ATOM 615 O O . THR A 1 81 ? -28.720 -4.353 9.073 1.00 55.22 81 THR A O 1
ATOM 618 N N . GLU A 1 82 ? -26.910 -5.298 9.974 1.00 51.00 82 GLU A N 1
ATOM 619 C CA . GLU A 1 82 ? -27.651 -6.168 10.909 1.00 51.00 82 GLU A CA 1
ATOM 620 C C . GLU A 1 82 ? -28.075 -5.478 12.223 1.00 51.00 82 GLU A C 1
ATOM 622 O O . GLU A 1 82 ? -28.661 -6.117 13.090 1.00 51.00 82 GLU A O 1
ATOM 627 N N . SER A 1 83 ? -27.773 -4.190 12.414 1.00 46.19 83 SER A N 1
ATOM 628 C CA . SER A 1 83 ? -28.074 -3.454 13.661 1.00 46.19 83 SER A CA 1
ATOM 629 C C . SER A 1 83 ? -28.974 -2.226 13.465 1.00 46.19 83 SER A C 1
ATOM 631 O O . SER A 1 83 ? -28.955 -1.334 14.313 1.00 46.19 83 SER A O 1
ATOM 633 N N . ALA A 1 84 ? -29.723 -2.158 12.358 1.00 42.72 84 ALA A N 1
ATOM 634 C CA . ALA A 1 84 ? -30.669 -1.078 12.058 1.00 42.72 84 ALA A CA 1
ATOM 635 C C . ALA A 1 84 ? -32.123 -1.558 12.125 1.00 42.72 84 ALA A C 1
ATOM 637 O O . ALA A 1 84 ? -32.390 -2.677 11.633 1.00 42.72 84 ALA A O 1
#

pLDDT: mean 87.56, std 10.88, range [42.72, 96.56]

Secondary structure (DSSP, 8-state):
-HHHHHHHHHHHHHHHHHHTT-TT--HHHHHHHHHHHHHHHHHHHIIIII--SS-----GGGGHHHHHHHHHHHHHHHTTGGG-

Foldseek 3Di:
DQLVLLVLLLVLLVLLQVLLVDPPDDPVSSVVSNVLSCVSNVVSCCSPPVDPDDDDDRDVVSSVVSVVSVVVVVCVVVVVVVPD

Organism: NCBI:txid2303421

Sequence (84 aa):
MFSWYVVALMVSGLLMAGAAALPGSKPLERVAYVALGIAMLGYGIYLGFVFDGGEYSIFFYVFVVPLLVLARAFRAVTGRTESA

Radius of gyration: 14.97 Å; chains: 1; bounding box: 46×19×35 Å